Protein AF-A0A3D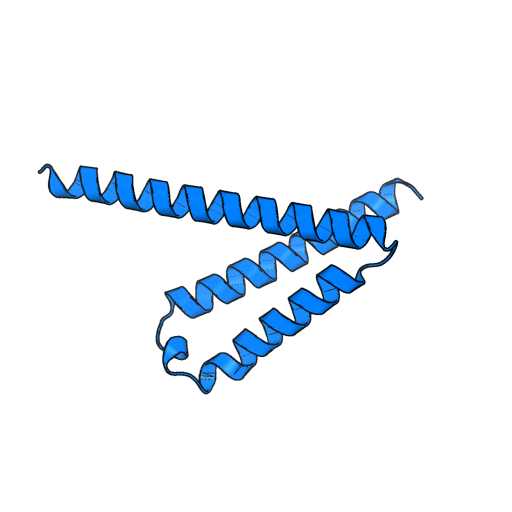9UEB5-F1 (afdb_monomer_lite)

Sequence (93 aa):
MTDTQEKLNTNQKILKAELISHILLQEIIILMDYMNGDNKASNLIIKKLEGMIEFLPESSAKHDPAVMKAYQDALDLVKLAQKQKNALRKSRE

Secondary structure (DSSP, 8-state):
--HHHHHHHHHHHHHHHHHHHHHHHHHHHHHHHHHTSSSHHHHHHHHHHHHHHHHGGGSGGGG-HHHHHHHHHHHHHHHHHHHHHHHHHHTT-

Structure (mmCIF, N/CA/C/O backbone):
data_AF-A0A3D9UEB5-F1
#
_entry.id   AF-A0A3D9UEB5-F1
#
loop_
_atom_site.group_PDB
_atom_site.id
_atom_site.type_symbol
_atom_site.label_atom_id
_atom_site.label_alt_id
_atom_site.label_comp_id
_atom_site.label_asym_id
_atom_site.label_entity_id
_atom_site.label_seq_id
_atom_site.pdbx_PDB_ins_code
_atom_site.Cartn_x
_atom_site.Cartn_y
_atom_site.Cartn_z
_atom_site.occupancy
_atom_site.B_iso_or_equiv
_atom_site.auth_seq_id
_atom_site.auth_comp_id
_atom_site.auth_asym_id
_atom_site.auth_atom_id
_atom_site.pdbx_PDB_model_num
ATOM 1 N N . MET A 1 1 ? -17.028 21.359 28.826 1.00 49.56 1 MET A N 1
ATOM 2 C CA . MET A 1 1 ? -16.678 21.699 27.424 1.00 49.56 1 MET A CA 1
ATOM 3 C C . MET A 1 1 ? -15.232 21.333 27.049 1.00 49.56 1 MET A C 1
ATOM 5 O O . MET A 1 1 ? -14.869 21.504 25.896 1.00 49.56 1 MET A O 1
ATOM 9 N N . THR A 1 2 ? -14.424 20.780 27.959 1.00 56.44 2 THR A N 1
ATOM 10 C CA . THR A 1 2 ? -13.007 20.415 27.746 1.00 56.44 2 THR A CA 1
ATOM 11 C C . THR A 1 2 ? -12.790 19.044 27.085 1.00 56.44 2 THR A C 1
ATOM 13 O O . THR A 1 2 ? -11.893 18.912 26.257 1.00 56.44 2 THR A O 1
ATOM 16 N N . ASP A 1 3 ? -13.659 18.058 27.343 1.00 57.72 3 ASP A N 1
ATOM 17 C CA . ASP A 1 3 ? -13.529 16.686 26.807 1.00 57.72 3 ASP A CA 1
ATOM 18 C C . ASP A 1 3 ? -13.514 16.596 25.273 1.00 57.72 3 ASP A C 1
ATOM 20 O O . ASP A 1 3 ? -12.874 15.721 24.685 1.00 57.72 3 ASP A O 1
ATOM 24 N N . THR A 1 4 ? -14.228 17.495 24.593 1.00 54.34 4 THR A N 1
ATOM 25 C CA . THR A 1 4 ? -14.349 17.466 23.131 1.00 54.34 4 THR A CA 1
ATOM 26 C C . THR A 1 4 ? -13.066 17.950 22.453 1.00 54.34 4 THR A C 1
ATOM 28 O O . THR A 1 4 ? -12.665 17.388 21.437 1.00 54.34 4 THR A O 1
ATOM 31 N N . GLN A 1 5 ? -12.385 18.949 23.028 1.00 54.25 5 GLN A N 1
ATOM 32 C CA . GLN A 1 5 ? -11.114 19.475 22.511 1.00 54.25 5 GLN A CA 1
ATOM 33 C C . GLN A 1 5 ? -9.957 18.487 22.708 1.00 54.25 5 GLN A C 1
ATOM 35 O O . GLN A 1 5 ? -9.115 18.334 21.822 1.00 54.25 5 GLN A O 1
ATOM 40 N N . GLU A 1 6 ? -9.936 17.777 23.835 1.00 62.19 6 GLU A N 1
ATOM 41 C CA . GLU A 1 6 ? -8.881 16.814 24.158 1.00 62.19 6 GLU A CA 1
ATOM 42 C C . GLU A 1 6 ? -8.985 15.524 23.316 1.00 62.19 6 GLU A C 1
ATOM 44 O O . GLU A 1 6 ?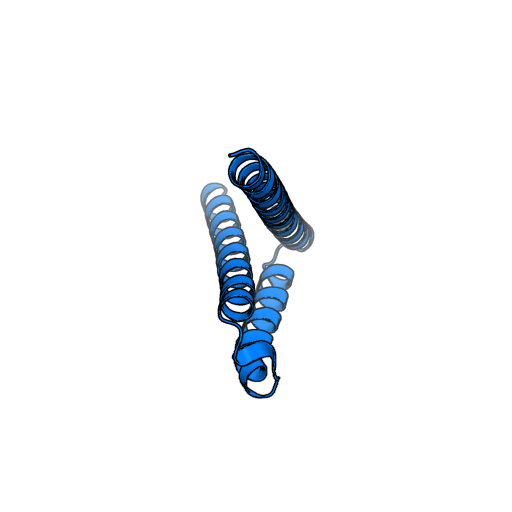 -7.980 15.013 22.808 1.00 62.19 6 GLU A O 1
ATOM 49 N N . LYS A 1 7 ? -10.214 15.056 23.043 1.00 58.53 7 LYS A N 1
ATOM 50 C CA . LYS A 1 7 ? -10.475 13.956 22.095 1.00 58.53 7 LYS A CA 1
ATOM 51 C C . LYS A 1 7 ? -10.129 14.320 20.649 1.00 58.53 7 LYS A C 1
ATOM 53 O O . LYS A 1 7 ? -9.536 13.504 19.946 1.00 58.53 7 LYS A O 1
ATOM 58 N N . LEU A 1 8 ? -10.441 15.543 20.207 1.00 59.41 8 LEU A N 1
ATOM 59 C CA . LEU A 1 8 ? -10.070 16.035 18.871 1.00 59.41 8 LEU A CA 1
ATOM 60 C C . LEU A 1 8 ? -8.546 16.046 18.670 1.00 59.41 8 LEU A C 1
ATOM 62 O O . LEU A 1 8 ? -8.066 15.597 17.632 1.00 59.41 8 LEU A O 1
ATOM 66 N N . ASN A 1 9 ? -7.786 16.474 19.682 1.00 76.31 9 ASN A N 1
ATOM 67 C CA . ASN A 1 9 ? -6.319 16.473 19.662 1.00 76.31 9 ASN A CA 1
ATOM 68 C C . ASN A 1 9 ? -5.745 15.045 19.575 1.00 76.31 9 ASN A C 1
ATOM 70 O O . ASN A 1 9 ? -4.834 14.776 18.791 1.00 76.31 9 ASN A O 1
ATOM 74 N N . THR A 1 10 ? -6.317 14.106 20.331 1.00 73.81 10 THR A N 1
ATOM 75 C CA . THR A 1 10 ? -5.910 12.692 20.304 1.00 73.81 10 THR A CA 1
ATOM 76 C C . THR A 1 10 ? -6.155 12.055 18.934 1.00 73.81 10 THR A C 1
ATOM 78 O O . THR A 1 10 ? -5.237 11.469 18.362 1.00 73.81 10 THR A O 1
ATOM 81 N N . ASN A 1 11 ? -7.339 12.246 18.349 1.00 71.44 11 ASN A N 1
ATOM 82 C CA . ASN A 1 11 ? -7.658 11.704 17.024 1.00 71.44 11 ASN A CA 1
ATOM 83 C C . ASN A 1 11 ? -6.785 12.313 15.914 1.00 71.44 11 ASN A C 1
ATOM 85 O O . ASN A 1 11 ? -6.370 11.608 14.999 1.00 71.44 11 ASN A O 1
ATOM 89 N N . GLN A 1 12 ? -6.444 13.602 16.005 1.00 63.84 12 GLN A N 1
ATOM 90 C CA . GLN A 1 12 ? -5.517 14.250 15.069 1.00 63.84 12 GLN A CA 1
ATOM 91 C C . GLN A 1 12 ? -4.094 13.687 15.163 1.00 63.84 12 GLN A C 1
ATOM 93 O O . GLN A 1 12 ? -3.424 13.534 14.142 1.00 63.84 12 GLN A O 1
ATOM 98 N N . LYS A 1 13 ? -3.621 13.360 16.372 1.00 70.38 13 LYS A N 1
ATOM 99 C CA . LYS A 1 13 ? -2.318 12.709 16.574 1.00 70.38 13 LYS A CA 1
ATOM 100 C C . LYS A 1 13 ? -2.293 11.295 16.000 1.00 70.38 13 LYS A C 1
ATOM 102 O O . LYS A 1 13 ? -1.310 10.947 15.354 1.00 70.38 13 LYS A O 1
ATOM 107 N N . ILE A 1 14 ? -3.366 10.527 16.196 1.00 73.25 14 ILE A N 1
ATOM 108 C CA . ILE A 1 14 ? -3.525 9.184 15.617 1.00 73.25 14 ILE A CA 1
ATOM 109 C C . ILE A 1 14 ? -3.499 9.272 14.090 1.00 73.25 14 ILE A C 1
ATOM 111 O O . ILE A 1 14 ? -2.641 8.656 13.467 1.00 73.25 14 ILE A O 1
ATOM 115 N N . LEU A 1 15 ? -4.327 10.140 13.501 1.00 65.12 15 LEU A N 1
ATOM 116 C CA . LEU A 1 15 ? -4.361 10.352 12.052 1.00 65.12 15 LEU A CA 1
ATOM 117 C C . LEU A 1 15 ? -2.992 10.773 11.496 1.00 65.12 15 LEU A C 1
ATOM 119 O O . LEU A 1 15 ? -2.560 10.295 10.450 1.00 65.12 15 LEU A O 1
ATOM 123 N N . LYS A 1 16 ? -2.276 11.662 12.196 1.00 68.50 16 LYS A N 1
ATOM 124 C CA . LYS A 1 16 ? -0.924 12.073 11.798 1.00 68.50 16 LYS A CA 1
ATOM 125 C C . LYS A 1 16 ? 0.060 10.901 11.836 1.00 68.50 16 LYS A C 1
ATOM 127 O O . LYS A 1 16 ? 0.879 10.785 10.929 1.00 68.50 16 LYS A O 1
ATOM 132 N N . ALA A 1 17 ? 0.001 10.060 12.866 1.00 70.69 17 ALA A N 1
ATOM 133 C CA . ALA A 1 17 ? 0.855 8.882 12.972 1.00 70.69 17 ALA A CA 1
ATOM 134 C C . ALA A 1 17 ? 0.557 7.876 11.851 1.00 70.69 17 ALA A C 1
ATOM 136 O O . ALA A 1 17 ? 1.486 7.429 11.185 1.00 70.69 17 ALA A O 1
ATOM 137 N N . GLU A 1 18 ? -0.722 7.611 11.577 1.00 72.50 18 GLU A N 1
ATOM 138 C CA . GLU A 1 18 ? -1.161 6.755 10.470 1.00 72.50 18 GLU A CA 1
ATOM 139 C C . GLU A 1 18 ? -0.644 7.273 9.123 1.00 72.50 18 GLU A C 1
ATOM 141 O O . GLU A 1 18 ? -0.040 6.520 8.362 1.00 72.50 18 GLU A O 1
ATOM 146 N N . LEU A 1 19 ? -0.789 8.574 8.847 1.00 68.56 19 LEU A N 1
ATOM 147 C CA . LEU A 1 19 ? -0.277 9.198 7.621 1.00 68.56 19 LEU A CA 1
ATOM 148 C C . LEU A 1 19 ? 1.249 9.078 7.484 1.00 68.56 19 LEU A C 1
ATOM 150 O O . LEU A 1 19 ? 1.745 8.815 6.390 1.00 68.56 19 LEU A O 1
ATOM 154 N N . ILE A 1 20 ? 2.000 9.245 8.575 1.00 73.94 20 ILE A N 1
ATOM 155 C CA . ILE A 1 20 ? 3.462 9.087 8.561 1.00 73.94 20 ILE A CA 1
ATOM 156 C C . ILE A 1 20 ? 3.843 7.632 8.270 1.00 73.94 20 ILE A C 1
ATOM 158 O O . ILE A 1 20 ? 4.686 7.384 7.409 1.00 73.94 20 ILE A O 1
ATOM 162 N N . SER A 1 21 ? 3.216 6.670 8.950 1.00 77.31 21 SER A N 1
ATOM 163 C CA . SER A 1 21 ? 3.463 5.242 8.724 1.00 77.31 21 SER A CA 1
ATOM 164 C C . SER A 1 21 ? 3.175 4.836 7.278 1.00 77.31 21 SER A C 1
ATOM 166 O O . SER A 1 21 ? 3.948 4.090 6.679 1.00 77.31 21 SER A O 1
ATOM 168 N N . HIS A 1 22 ? 2.109 5.382 6.699 1.00 74.62 22 HIS A N 1
ATOM 169 C CA . HIS A 1 22 ? 1.736 5.200 5.303 1.00 74.62 22 HIS A CA 1
ATOM 170 C C . HIS A 1 22 ? 2.799 5.727 4.325 1.00 74.62 22 HIS A C 1
ATOM 172 O O . HIS A 1 22 ? 3.225 4.991 3.435 1.00 74.62 22 HIS A O 1
ATOM 178 N N . ILE A 1 23 ? 3.294 6.954 4.517 1.00 76.00 23 ILE A N 1
ATOM 179 C CA . ILE A 1 23 ? 4.358 7.531 3.675 1.00 76.00 23 ILE A CA 1
ATOM 180 C C . ILE A 1 23 ? 5.644 6.695 3.763 1.00 76.00 23 ILE A C 1
ATOM 182 O O . ILE A 1 23 ? 6.225 6.345 2.735 1.00 76.00 23 ILE A O 1
ATOM 186 N N . LEU A 1 24 ? 6.061 6.317 4.975 1.00 79.31 24 LEU A N 1
ATOM 187 C CA . LEU A 1 24 ? 7.272 5.517 5.183 1.00 79.31 24 LEU A CA 1
ATOM 188 C C . LEU A 1 24 ? 7.179 4.145 4.509 1.00 79.31 24 LEU A C 1
ATOM 190 O O . LEU A 1 24 ? 8.138 3.698 3.879 1.00 79.31 24 LEU A O 1
ATOM 194 N N . LEU A 1 25 ? 6.023 3.481 4.601 1.00 82.00 25 LEU A N 1
ATOM 195 C CA . LEU A 1 25 ? 5.803 2.197 3.938 1.00 82.00 25 LEU A CA 1
ATOM 196 C C . LEU A 1 25 ? 5.948 2.324 2.415 1.00 82.00 25 LEU A C 1
ATOM 198 O O . LEU A 1 25 ? 6.594 1.486 1.786 1.00 82.00 25 LEU A O 1
ATOM 202 N N . GLN A 1 26 ? 5.399 3.390 1.828 1.00 81.19 26 GLN A N 1
ATOM 203 C CA . GLN A 1 26 ? 5.555 3.688 0.405 1.00 81.19 26 GLN A CA 1
ATOM 204 C C . GLN A 1 26 ? 7.027 3.886 0.016 1.00 81.19 26 GLN A C 1
ATOM 206 O O . GLN A 1 26 ? 7.475 3.296 -0.969 1.00 81.19 26 GLN A O 1
ATOM 211 N N . GLU A 1 27 ? 7.789 4.670 0.779 1.00 82.19 27 GLU A N 1
ATOM 212 C CA . GLU A 1 27 ? 9.209 4.914 0.497 1.00 82.19 27 GLU A CA 1
ATOM 213 C C . GLU A 1 27 ? 10.045 3.632 0.576 1.00 82.19 27 GLU A C 1
ATOM 215 O O . GLU A 1 27 ? 10.860 3.372 -0.311 1.00 82.19 27 GLU A O 1
ATOM 220 N N . ILE A 1 28 ? 9.798 2.787 1.582 1.00 86.12 28 ILE A N 1
ATOM 221 C CA . ILE A 1 28 ? 10.488 1.500 1.748 1.00 86.12 28 ILE A CA 1
ATOM 222 C C . ILE A 1 28 ? 10.225 0.584 0.549 1.00 86.12 28 ILE A C 1
ATOM 224 O O . ILE A 1 28 ? 11.161 -0.003 0.006 1.00 86.12 28 ILE A O 1
ATOM 228 N N . ILE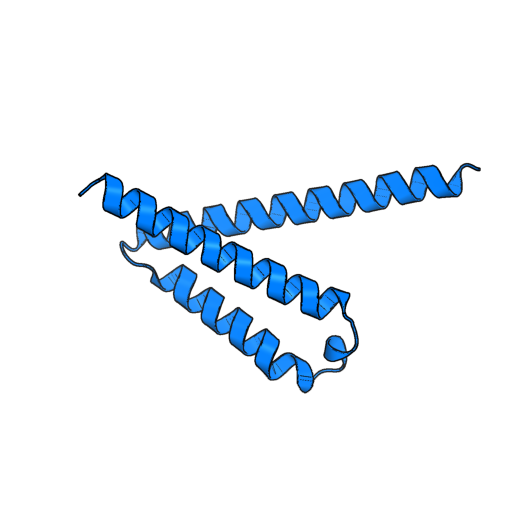 A 1 29 ? 8.971 0.475 0.104 1.00 84.81 29 ILE A N 1
ATOM 229 C CA . ILE A 1 29 ? 8.609 -0.382 -1.033 1.00 84.81 29 ILE A CA 1
ATOM 230 C C . ILE A 1 29 ? 9.266 0.121 -2.318 1.00 84.81 29 ILE A C 1
ATOM 232 O O . ILE A 1 29 ? 9.826 -0.679 -3.068 1.00 84.81 29 ILE A O 1
ATOM 236 N N . ILE A 1 30 ? 9.255 1.438 -2.549 1.00 82.88 30 ILE A N 1
ATOM 237 C CA . ILE A 1 30 ? 9.923 2.054 -3.702 1.00 82.88 30 ILE A CA 1
ATOM 238 C C . ILE A 1 30 ? 11.430 1.778 -3.663 1.00 82.88 30 ILE A C 1
ATOM 240 O O . ILE A 1 30 ? 11.995 1.392 -4.686 1.00 82.88 30 ILE A O 1
ATOM 244 N N . LEU A 1 31 ? 12.078 1.933 -2.504 1.00 84.88 31 LEU A N 1
ATOM 245 C CA . LEU A 1 31 ? 13.504 1.646 -2.324 1.00 84.88 31 LEU A CA 1
ATOM 246 C C . LEU A 1 31 ? 13.825 0.175 -2.603 1.00 84.88 31 LEU A C 1
ATOM 248 O O . LEU A 1 31 ? 14.749 -0.115 -3.360 1.00 84.88 31 LEU A O 1
ATOM 252 N N . MET A 1 32 ? 13.039 -0.752 -2.055 1.00 86.31 32 MET A N 1
ATOM 253 C CA . MET A 1 32 ? 13.213 -2.189 -2.284 1.00 86.31 32 MET A CA 1
ATOM 254 C C . MET A 1 32 ? 13.083 -2.556 -3.764 1.00 86.31 32 MET A C 1
ATOM 256 O O . MET A 1 32 ? 13.892 -3.312 -4.300 1.00 86.31 32 MET A O 1
ATOM 260 N N . ASP A 1 33 ? 12.077 -2.010 -4.436 1.00 87.00 33 ASP A N 1
ATOM 261 C CA . ASP A 1 33 ? 11.853 -2.216 -5.862 1.00 87.00 33 ASP A CA 1
ATOM 262 C C . ASP A 1 33 ? 12.929 -1.528 -6.729 1.00 87.00 33 ASP A C 1
ATOM 264 O O . ASP A 1 33 ? 13.224 -1.978 -7.838 1.00 87.00 33 ASP A O 1
ATOM 268 N N . TYR A 1 34 ? 13.528 -0.431 -6.257 1.00 83.62 34 TYR A N 1
ATOM 269 C CA . TYR A 1 34 ? 14.655 0.223 -6.924 1.00 83.62 34 TYR A CA 1
ATOM 270 C C . TYR A 1 34 ? 15.925 -0.627 -6.825 1.00 83.62 34 TYR A C 1
ATOM 272 O O . TYR A 1 34 ? 16.564 -0.895 -7.839 1.00 83.62 34 TYR A O 1
ATOM 280 N N . MET A 1 35 ? 16.251 -1.106 -5.621 1.00 82.69 35 MET A N 1
ATOM 281 C CA . MET A 1 35 ? 17.422 -1.951 -5.365 1.00 82.69 35 MET A CA 1
ATOM 282 C C . MET A 1 35 ? 17.376 -3.272 -6.141 1.00 82.69 35 MET A C 1
ATOM 284 O O . MET A 1 35 ? 18.416 -3.758 -6.575 1.00 82.69 35 MET A O 1
ATOM 288 N N . ASN A 1 36 ? 16.183 -3.841 -6.339 1.00 84.31 36 ASN A N 1
ATOM 289 C CA . ASN A 1 36 ? 16.006 -5.100 -7.067 1.00 84.31 36 ASN A CA 1
ATOM 290 C C . ASN A 1 36 ? 15.847 -4.931 -8.588 1.00 84.31 36 ASN A C 1
ATOM 292 O O . ASN A 1 36 ? 15.836 -5.926 -9.310 1.00 84.31 36 ASN A O 1
ATOM 296 N N . GLY A 1 37 ? 15.689 -3.703 -9.094 1.00 81.88 37 GLY A N 1
ATOM 297 C CA . GLY A 1 37 ? 15.482 -3.436 -10.524 1.00 81.88 37 GLY A CA 1
ATOM 298 C C . GLY A 1 37 ? 14.124 -3.895 -11.086 1.00 81.88 37 GLY A C 1
ATOM 299 O O . GLY A 1 37 ? 13.861 -3.724 -12.276 1.00 81.88 37 GLY A O 1
ATOM 300 N N . ASP A 1 38 ? 13.229 -4.431 -10.254 1.00 85.25 38 ASP A N 1
ATOM 301 C CA . ASP A 1 38 ? 11.905 -4.930 -10.634 1.00 85.25 38 ASP A CA 1
ATOM 302 C C . ASP A 1 38 ? 10.831 -4.559 -9.591 1.00 85.25 38 ASP A C 1
ATOM 304 O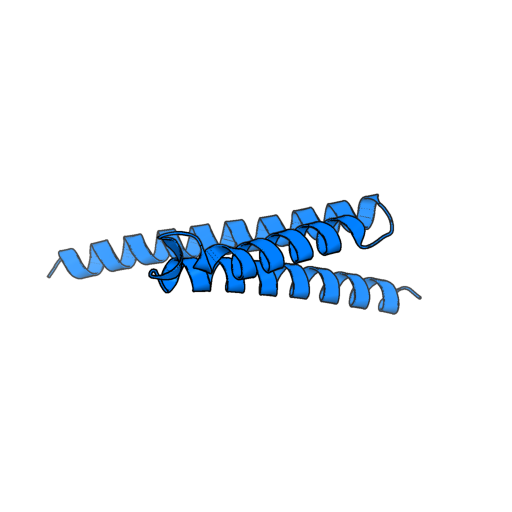 O . ASP A 1 38 ? 11.094 -3.817 -8.650 1.00 85.25 38 ASP A O 1
ATOM 308 N N . ASN A 1 39 ? 9.584 -4.980 -9.812 1.00 87.44 39 ASN A N 1
ATOM 309 C CA . ASN A 1 39 ? 8.444 -4.658 -8.941 1.00 87.44 39 ASN A CA 1
ATOM 310 C C . ASN A 1 39 ? 8.099 -5.808 -7.971 1.00 87.44 39 ASN A C 1
ATOM 312 O O . ASN A 1 39 ? 6.931 -5.998 -7.625 1.00 87.44 39 ASN A O 1
ATOM 316 N N . LYS A 1 40 ? 9.060 -6.668 -7.600 1.00 87.81 40 LYS A N 1
ATOM 317 C CA . LYS A 1 40 ? 8.762 -7.855 -6.779 1.00 87.81 40 LYS A CA 1
ATOM 318 C C . LYS A 1 40 ? 8.248 -7.509 -5.385 1.00 87.81 40 LYS A C 1
ATOM 320 O O . LYS A 1 40 ? 7.335 -8.191 -4.920 1.00 87.81 40 LYS A O 1
ATOM 325 N N . ALA A 1 41 ? 8.798 -6.491 -4.723 1.00 86.75 41 ALA A N 1
ATOM 326 C CA . ALA A 1 41 ? 8.391 -6.138 -3.366 1.00 86.75 41 ALA A CA 1
ATOM 327 C C . ALA A 1 41 ? 6.960 -5.598 -3.347 1.00 86.75 41 ALA A C 1
ATOM 329 O O . ALA A 1 41 ? 6.128 -6.084 -2.576 1.00 86.75 41 ALA A O 1
ATOM 330 N N . SER A 1 42 ? 6.656 -4.659 -4.247 1.00 87.12 42 SER A N 1
ATOM 331 C CA . SER A 1 42 ? 5.295 -4.139 -4.401 1.00 87.12 42 SER A CA 1
ATOM 332 C C . SER A 1 42 ? 4.302 -5.244 -4.766 1.00 87.12 42 SER A C 1
ATOM 334 O O . SER A 1 42 ? 3.274 -5.369 -4.106 1.00 87.12 42 SER A O 1
ATOM 336 N N . ASN A 1 43 ? 4.621 -6.110 -5.734 1.00 89.56 43 ASN A N 1
ATOM 337 C CA . ASN A 1 43 ? 3.750 -7.228 -6.119 1.00 89.56 43 ASN A CA 1
ATOM 338 C C . ASN A 1 43 ? 3.484 -8.205 -4.963 1.00 89.56 43 ASN A C 1
ATOM 340 O O . ASN A 1 43 ? 2.363 -8.692 -4.816 1.00 89.56 43 ASN A O 1
ATOM 344 N N . LEU A 1 44 ? 4.499 -8.509 -4.148 1.00 88.06 44 LEU A N 1
ATOM 345 C CA . LEU A 1 44 ? 4.358 -9.403 -2.998 1.00 88.06 44 LEU A CA 1
ATOM 346 C C . LEU A 1 44 ? 3.418 -8.815 -1.941 1.00 88.06 44 LEU A C 1
ATOM 348 O O . LEU A 1 44 ? 2.543 -9.518 -1.434 1.00 88.06 44 LEU A O 1
ATOM 352 N N . ILE A 1 45 ? 3.598 -7.536 -1.607 1.00 86.00 45 ILE A N 1
ATOM 353 C CA . ILE A 1 45 ? 2.784 -6.858 -0.594 1.00 86.00 45 ILE A CA 1
ATOM 354 C C . ILE A 1 45 ? 1.347 -6.676 -1.083 1.00 86.00 45 ILE A C 1
ATOM 356 O O . ILE A 1 45 ? 0.427 -6.944 -0.315 1.00 86.00 45 ILE A O 1
ATOM 360 N N . ILE A 1 46 ? 1.144 -6.321 -2.357 1.00 88.56 46 ILE A N 1
ATOM 361 C CA . ILE A 1 46 ? -0.189 -6.251 -2.975 1.00 88.56 46 ILE A CA 1
ATOM 362 C C . ILE A 1 46 ? -0.910 -7.592 -2.822 1.00 88.56 46 ILE A C 1
ATOM 364 O O . ILE A 1 46 ? -1.994 -7.624 -2.251 1.00 88.56 46 ILE A O 1
ATOM 368 N N . LYS A 1 47 ? -0.278 -8.705 -3.220 1.00 88.94 47 LYS A N 1
ATOM 369 C CA . LYS A 1 47 ? -0.877 -10.044 -3.081 1.00 88.94 47 LYS A CA 1
ATOM 370 C C . LYS A 1 47 ? -1.199 -10.405 -1.633 1.00 88.94 47 LYS A C 1
ATOM 372 O O . LYS A 1 47 ? -2.224 -11.026 -1.374 1.00 88.94 47 LYS A O 1
ATOM 377 N N . LYS A 1 48 ? -0.334 -10.036 -0.682 1.00 84.69 48 LYS A N 1
ATOM 378 C CA . LYS A 1 48 ? -0.596 -10.261 0.747 1.00 84.69 48 LYS A CA 1
ATOM 379 C C . LYS A 1 48 ? -1.808 -9.475 1.236 1.00 84.69 48 LYS A C 1
ATOM 381 O O . LYS A 1 48 ? -2.623 -10.045 1.949 1.00 84.69 48 LYS A O 1
ATOM 386 N N . LEU A 1 49 ? -1.913 -8.198 0.877 1.00 84.38 49 LEU A N 1
ATOM 387 C CA . LEU A 1 49 ? -3.020 -7.335 1.291 1.00 84.38 49 LEU A CA 1
ATOM 388 C C . LEU A 1 49 ? -4.337 -7.763 0.636 1.00 84.38 49 LEU A C 1
ATOM 390 O O . LEU A 1 49 ? -5.346 -7.850 1.325 1.00 84.38 49 LEU A O 1
ATOM 394 N N . GLU A 1 50 ? -4.313 -8.109 -0.653 1.00 87.19 50 GLU A N 1
ATOM 395 C CA . GLU A 1 50 ? -5.467 -8.677 -1.363 1.00 87.19 50 GLU A CA 1
ATOM 396 C C . GLU A 1 50 ? -5.923 -9.987 -0.714 1.00 87.19 50 GLU A C 1
ATOM 398 O O . GLU A 1 50 ? -7.101 -10.124 -0.404 1.00 87.19 50 GLU A O 1
ATOM 403 N N . GLY A 1 51 ? -4.991 -10.892 -0.395 1.00 84.69 51 GLY A N 1
ATOM 404 C CA . GLY A 1 51 ? -5.304 -12.114 0.343 1.00 84.69 51 GLY A CA 1
ATOM 405 C C . GLY A 1 51 ? -5.867 -11.827 1.736 1.00 84.69 51 GLY A C 1
ATOM 406 O O . GLY A 1 51 ? -6.865 -12.412 2.126 1.00 84.69 51 GLY A O 1
ATOM 407 N N . MET A 1 52 ? -5.288 -10.894 2.497 1.00 80.06 52 MET A N 1
ATOM 408 C CA . MET A 1 52 ? -5.826 -10.521 3.812 1.00 80.06 52 MET A CA 1
ATOM 409 C C . MET A 1 52 ? -7.259 -9.999 3.710 1.00 80.06 52 MET A C 1
ATOM 411 O O . MET A 1 52 ? -8.083 -10.408 4.515 1.00 80.06 52 MET A O 1
ATOM 415 N N . ILE A 1 53 ? -7.569 -9.164 2.715 1.00 81.38 53 ILE A N 1
ATOM 416 C CA . ILE A 1 53 ? -8.926 -8.666 2.428 1.00 81.38 53 ILE A CA 1
ATOM 417 C C . ILE A 1 53 ? -9.867 -9.812 2.030 1.00 81.38 53 ILE A C 1
ATOM 419 O O . ILE A 1 53 ? -11.018 -9.834 2.460 1.00 81.38 53 ILE A O 1
ATOM 423 N N . GLU A 1 54 ? -9.380 -10.771 1.242 1.00 82.06 54 GLU A N 1
ATOM 424 C CA . GLU A 1 54 ? -10.139 -11.940 0.785 1.00 82.06 54 GLU A CA 1
ATOM 425 C C . GLU A 1 54 ? -10.419 -12.954 1.909 1.00 82.06 54 GLU A C 1
ATOM 427 O O . GLU A 1 54 ? -11.512 -13.512 1.951 1.00 82.06 54 GLU A O 1
ATOM 432 N N . PHE A 1 55 ? -9.475 -13.153 2.842 1.00 73.75 55 PHE A N 1
ATOM 433 C CA . PHE A 1 55 ? -9.575 -14.080 3.985 1.00 73.75 55 PHE A CA 1
ATOM 434 C C . PHE A 1 55 ? -10.112 -13.431 5.270 1.00 73.75 55 PHE A C 1
ATOM 436 O O . PHE A 1 55 ? -10.567 -14.126 6.179 1.00 73.75 55 PHE A O 1
ATOM 443 N N . LEU A 1 56 ? -10.133 -12.098 5.350 1.00 67.25 56 LEU A N 1
ATOM 444 C CA . LEU A 1 56 ? -10.780 -11.330 6.420 1.00 67.25 56 LEU A CA 1
ATOM 445 C C . LEU A 1 56 ? -12.203 -11.803 6.765 1.00 67.25 56 LEU A C 1
ATOM 447 O O . LEU A 1 56 ? -12.522 -11.819 7.959 1.00 67.25 56 LEU A O 1
ATOM 451 N N . PRO A 1 57 ? -13.043 -12.244 5.802 1.00 58.75 57 PRO A N 1
ATOM 452 C CA . PRO A 1 57 ? -14.371 -12.781 6.054 1.00 58.75 57 PRO A CA 1
ATOM 453 C C . PRO A 1 57 ? -14.437 -14.022 6.952 1.00 58.75 57 PRO A C 1
ATOM 455 O O . PRO A 1 57 ? -15.515 -14.299 7.486 1.00 58.75 57 PRO A O 1
ATOM 458 N N . GLU A 1 58 ? -13.326 -14.742 7.122 1.00 63.66 58 GLU A N 1
ATOM 459 C CA . GLU A 1 58 ? -13.204 -15.904 8.014 1.00 63.66 58 GLU A CA 1
ATOM 460 C C . GLU A 1 58 ? -12.820 -15.509 9.453 1.00 63.66 58 GLU A C 1
ATOM 462 O O . GLU A 1 58 ? -12.783 -16.350 10.349 1.00 63.66 58 GLU A O 1
ATOM 467 N N . SER A 1 59 ? -12.574 -14.217 9.702 1.00 65.25 59 SER A N 1
ATOM 468 C CA . SER A 1 59 ? -12.205 -13.673 11.011 1.00 65.25 59 SER A CA 1
ATOM 469 C C . SER A 1 59 ? -13.308 -12.793 11.611 1.00 65.25 59 SER A C 1
ATOM 471 O O . SER A 1 59 ? -14.102 -12.170 10.902 1.00 65.25 59 SER A O 1
ATOM 473 N N . SER A 1 60 ? -13.322 -12.659 12.942 1.00 59.81 60 SER A N 1
ATOM 474 C CA . SER A 1 60 ? -14.197 -11.710 13.651 1.00 59.81 60 SER A CA 1
ATOM 475 C C . SER A 1 60 ? -13.941 -10.247 13.260 1.00 59.81 60 SER A C 1
ATOM 477 O O . SER A 1 60 ? -14.823 -9.405 13.427 1.00 59.81 60 SER A O 1
ATOM 479 N N . ALA A 1 61 ? -12.771 -9.950 12.686 1.00 62.78 61 ALA A N 1
ATOM 480 C CA . ALA A 1 61 ? -12.368 -8.616 12.261 1.00 62.78 61 ALA A CA 1
ATOM 481 C C . ALA A 1 61 ? -13.122 -8.106 11.016 1.00 62.78 61 ALA A C 1
ATOM 483 O O . ALA A 1 61 ? -13.135 -6.902 10.775 1.00 62.78 61 ALA A O 1
ATOM 484 N N . LYS A 1 62 ? -13.821 -8.972 10.262 1.00 64.38 62 LYS A N 1
ATOM 485 C CA . LYS A 1 62 ? -14.632 -8.548 9.098 1.00 64.38 62 LYS A CA 1
ATOM 486 C C . LYS A 1 62 ? -15.772 -7.601 9.469 1.00 64.38 62 LYS A C 1
ATOM 488 O O . LYS A 1 62 ? -16.259 -6.852 8.627 1.00 64.38 62 LYS A O 1
ATOM 493 N N . HIS A 1 63 ? -16.261 -7.706 10.702 1.00 65.88 63 HIS A N 1
ATOM 494 C CA . HIS A 1 63 ? -17.405 -6.932 11.168 1.00 65.88 63 HIS A CA 1
ATOM 495 C C . HIS A 1 63 ? -17.021 -5.522 11.610 1.00 65.88 63 HIS A C 1
ATOM 497 O O . HIS A 1 63 ? -17.916 -4.741 11.918 1.00 65.88 63 HIS A O 1
ATOM 503 N N . ASP A 1 64 ? -15.725 -5.199 11.620 1.00 77.31 64 ASP A N 1
ATOM 504 C CA . ASP A 1 64 ? -15.223 -3.868 11.917 1.00 77.31 64 ASP A CA 1
ATOM 505 C C . ASP A 1 64 ? -14.930 -3.108 10.604 1.00 77.31 64 ASP A C 1
ATOM 507 O O . ASP A 1 64 ? -13.946 -3.400 9.910 1.00 77.31 64 ASP A O 1
ATOM 511 N N . PRO A 1 65 ? -15.762 -2.112 10.236 1.00 77.94 65 PRO A N 1
ATOM 512 C CA . PRO A 1 65 ? -15.543 -1.305 9.041 1.00 77.94 65 PRO A CA 1
ATOM 513 C C . PRO A 1 65 ? -14.215 -0.542 9.067 1.00 77.94 65 PRO A C 1
ATOM 515 O O . PRO A 1 65 ? -13.661 -0.263 8.005 1.00 77.94 65 PRO A O 1
ATOM 518 N N . ALA A 1 66 ? -13.694 -0.202 10.252 1.00 75.31 66 ALA A N 1
ATOM 519 C CA . ALA A 1 66 ? -12.416 0.486 10.382 1.00 75.31 66 ALA A CA 1
ATOM 520 C C . ALA A 1 66 ? -11.254 -0.439 10.005 1.00 75.31 66 ALA A C 1
ATOM 522 O O . ALA A 1 66 ? -10.327 -0.001 9.326 1.00 75.31 66 ALA A O 1
ATOM 523 N N . VAL A 1 67 ? -11.338 -1.727 10.359 1.00 72.56 67 VAL A N 1
ATOM 524 C CA . VAL A 1 67 ? -10.329 -2.725 9.978 1.00 72.56 67 VAL A CA 1
ATOM 525 C C . VAL A 1 67 ? -10.329 -2.940 8.467 1.00 72.56 67 VAL A C 1
ATOM 527 O O . VAL A 1 67 ? -9.278 -2.820 7.838 1.00 72.56 67 VAL A O 1
ATOM 530 N N . MET A 1 68 ? -11.494 -3.181 7.856 1.00 78.81 68 MET A N 1
ATOM 531 C CA . MET A 1 68 ? -11.581 -3.336 6.395 1.00 78.81 68 MET A CA 1
ATOM 532 C C . MET A 1 68 ? -11.069 -2.099 5.654 1.00 78.81 68 MET A C 1
ATOM 534 O O . MET A 1 68 ? -10.326 -2.225 4.679 1.00 78.81 68 MET A O 1
ATOM 538 N N . LYS A 1 69 ? -11.421 -0.903 6.139 1.00 81.56 69 LYS A N 1
ATOM 539 C CA . LYS A 1 69 ? -10.941 0.354 5.568 1.00 81.56 69 LYS A CA 1
ATOM 540 C C . LYS A 1 69 ? -9.421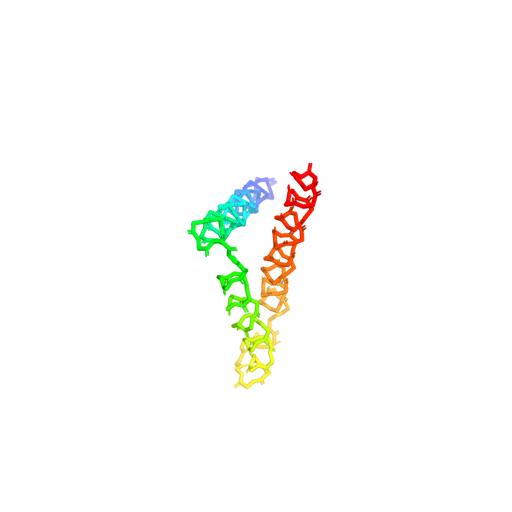 0.484 5.681 1.00 81.56 69 LYS A C 1
ATOM 542 O O . LYS A 1 69 ? -8.792 0.856 4.701 1.00 81.56 69 LYS A O 1
ATOM 547 N N . ALA A 1 70 ? -8.821 0.125 6.816 1.00 79.31 70 ALA A N 1
ATOM 548 C CA . ALA A 1 70 ? -7.370 0.181 6.993 1.00 79.31 70 ALA A CA 1
ATOM 549 C C . ALA A 1 70 ? -6.618 -0.741 6.016 1.00 79.31 70 ALA A C 1
ATOM 551 O O . ALA A 1 70 ? -5.621 -0.329 5.423 1.00 79.31 70 ALA A O 1
ATOM 552 N N . TYR A 1 71 ? -7.107 -1.967 5.795 1.00 80.31 71 TYR A N 1
ATOM 553 C CA . TYR A 1 71 ? -6.509 -2.873 4.808 1.00 80.31 71 TYR A CA 1
ATOM 554 C C . TYR A 1 71 ? -6.648 -2.356 3.373 1.00 80.31 71 TYR A C 1
ATOM 556 O O . TYR A 1 71 ? -5.697 -2.460 2.594 1.00 80.31 71 TYR A O 1
ATOM 564 N N . GLN A 1 72 ? -7.799 -1.775 3.029 1.00 83.81 72 GLN A N 1
ATOM 565 C CA . GLN A 1 72 ? -8.018 -1.184 1.710 1.00 83.81 72 GLN A CA 1
ATOM 566 C C . GLN A 1 72 ? -7.136 0.053 1.485 1.00 83.81 72 GLN A C 1
ATOM 568 O O . GLN A 1 72 ? -6.471 0.145 0.455 1.00 83.81 72 GLN A O 1
ATOM 573 N N . ASP A 1 73 ? -7.059 0.951 2.471 1.00 84.56 73 ASP A N 1
ATOM 574 C CA . ASP A 1 73 ? -6.215 2.149 2.429 1.00 84.56 73 ASP A CA 1
ATOM 575 C C . ASP A 1 73 ? -4.733 1.759 2.244 1.00 84.56 73 ASP A C 1
ATOM 577 O O . ASP A 1 73 ? -4.023 2.340 1.417 1.00 84.56 73 ASP A O 1
ATOM 581 N N . ALA A 1 74 ? -4.269 0.716 2.945 1.00 81.88 74 ALA A N 1
ATOM 582 C CA . ALA A 1 74 ? -2.921 0.178 2.775 1.00 81.88 74 ALA A CA 1
ATOM 583 C C . ALA A 1 74 ? -2.691 -0.401 1.366 1.00 81.88 74 ALA A C 1
ATOM 585 O O . ALA A 1 74 ? -1.646 -0.152 0.760 1.00 81.88 74 ALA A O 1
ATOM 586 N N . LEU A 1 75 ? -3.652 -1.154 0.818 1.00 86.81 75 LEU A N 1
ATOM 587 C CA . LEU A 1 75 ? -3.559 -1.722 -0.532 1.00 86.81 75 LEU A CA 1
ATOM 588 C C . LEU A 1 75 ? -3.459 -0.628 -1.602 1.00 86.81 75 LEU A C 1
ATOM 590 O O . LEU A 1 75 ? -2.601 -0.698 -2.490 1.00 86.81 75 LEU A O 1
ATOM 594 N N . ASP A 1 76 ? -4.313 0.386 -1.506 1.00 88.12 76 ASP A N 1
ATOM 595 C CA . ASP A 1 76 ? -4.367 1.493 -2.458 1.00 88.12 76 ASP A CA 1
ATOM 596 C C . ASP A 1 76 ? -3.068 2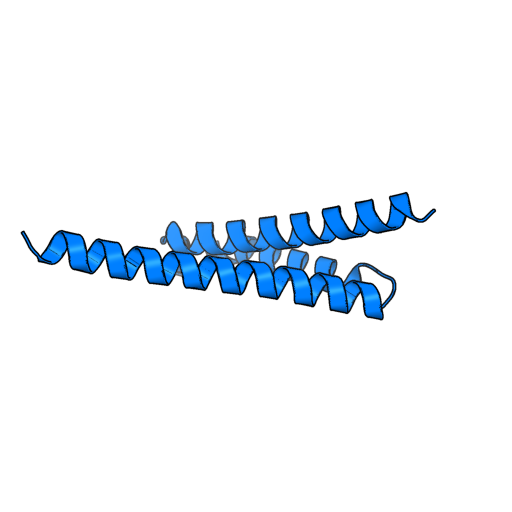.299 -2.447 1.00 88.12 76 ASP A C 1
ATOM 598 O O . ASP A 1 76 ? -2.543 2.673 -3.502 1.00 88.12 76 ASP A O 1
ATOM 602 N N . LEU A 1 77 ? -2.489 2.492 -1.263 1.00 85.94 77 LEU A N 1
ATOM 603 C CA . LEU A 1 77 ? -1.217 3.178 -1.101 1.00 85.94 77 LEU A CA 1
ATOM 604 C C . LEU A 1 77 ? -0.058 2.434 -1.773 1.00 85.94 77 LEU A C 1
ATOM 606 O O . LEU A 1 77 ? 0.732 3.038 -2.503 1.00 85.94 77 LEU A O 1
ATOM 610 N N . VAL A 1 78 ? 0.033 1.115 -1.593 1.00 84.31 78 VAL A N 1
ATOM 611 C CA . VAL A 1 78 ? 1.093 0.316 -2.229 1.00 84.31 78 VAL A CA 1
ATOM 612 C C . VAL A 1 78 ? 0.934 0.310 -3.754 1.00 84.31 78 VAL A C 1
ATOM 614 O O . VAL A 1 78 ? 1.922 0.445 -4.484 1.00 84.31 78 VAL A O 1
ATOM 617 N N . LYS A 1 79 ? -0.304 0.230 -4.257 1.00 87.94 79 LYS A N 1
ATOM 618 C CA . LYS A 1 79 ? -0.604 0.347 -5.695 1.00 87.94 79 LYS A CA 1
ATOM 619 C C . LYS A 1 79 ? -0.209 1.717 -6.251 1.00 87.94 79 LYS A C 1
ATOM 621 O O . LYS A 1 79 ? 0.372 1.799 -7.337 1.00 87.94 79 LYS A O 1
ATOM 626 N N . LEU A 1 80 ? -0.471 2.793 -5.507 1.00 86.44 80 LEU A N 1
ATOM 627 C CA . LEU A 1 80 ? -0.062 4.145 -5.883 1.00 86.44 80 LEU A CA 1
ATOM 628 C C . LEU A 1 80 ? 1.465 4.271 -5.961 1.00 86.44 80 LEU A C 1
ATOM 630 O O . LEU A 1 80 ? 1.981 4.782 -6.957 1.00 86.44 80 LEU A O 1
ATOM 634 N N . ALA A 1 81 ? 2.184 3.759 -4.961 1.00 83.62 81 ALA A N 1
ATOM 635 C CA . ALA A 1 81 ? 3.645 3.754 -4.927 1.00 83.62 81 ALA A CA 1
ATOM 636 C C . ALA A 1 81 ? 4.243 3.031 -6.148 1.00 83.62 81 ALA A C 1
ATOM 638 O O . ALA A 1 81 ? 5.106 3.567 -6.849 1.00 83.62 81 ALA A O 1
ATOM 639 N N . GLN A 1 82 ? 3.717 1.845 -6.469 1.00 85.44 82 GLN A N 1
ATOM 640 C CA . GLN A 1 82 ? 4.131 1.076 -7.642 1.00 85.44 82 GLN A CA 1
ATOM 641 C C . GLN A 1 82 ? 3.865 1.840 -8.952 1.00 85.44 82 GLN A C 1
ATOM 643 O O . GLN A 1 82 ? 4.717 1.879 -9.847 1.00 85.44 82 GLN A O 1
ATOM 648 N N . LYS A 1 83 ? 2.703 2.498 -9.070 1.00 86.75 83 LYS A N 1
ATOM 649 C CA . LYS A 1 83 ? 2.356 3.334 -10.230 1.00 86.75 83 LYS A CA 1
ATOM 650 C C . LYS A 1 83 ? 3.326 4.507 -10.397 1.00 86.75 83 LYS A C 1
ATOM 652 O O . LYS A 1 83 ? 3.770 4.764 -11.517 1.00 86.75 83 LYS A O 1
ATOM 657 N N . GLN A 1 84 ? 3.676 5.191 -9.307 1.00 85.12 84 GLN A N 1
ATOM 658 C CA . GLN A 1 84 ? 4.632 6.302 -9.324 1.00 85.12 84 GLN A CA 1
ATOM 659 C C . GLN A 1 84 ? 6.031 5.845 -9.751 1.00 85.12 84 GLN A C 1
ATOM 661 O O . GLN A 1 84 ? 6.630 6.474 -10.623 1.00 85.12 84 GLN A O 1
ATOM 666 N N . LYS A 1 85 ? 6.519 4.709 -9.233 1.00 81.75 85 LYS A N 1
ATOM 667 C CA . LYS A 1 85 ? 7.785 4.109 -9.686 1.00 81.75 85 LYS A CA 1
ATOM 668 C C . LYS A 1 85 ? 7.776 3.854 -11.196 1.00 81.75 85 LYS A C 1
ATOM 670 O O . LYS A 1 85 ? 8.713 4.234 -11.895 1.00 81.75 85 LYS A O 1
ATOM 675 N N . ASN A 1 86 ? 6.717 3.229 -11.712 1.00 84.69 86 ASN A N 1
ATOM 676 C CA . ASN A 1 86 ? 6.605 2.927 -13.141 1.00 84.69 86 ASN A CA 1
ATOM 677 C C . ASN A 1 86 ? 6.604 4.202 -14.002 1.00 84.69 86 ASN A C 1
ATOM 679 O O . ASN A 1 86 ? 7.198 4.207 -15.078 1.00 84.69 86 ASN A O 1
ATOM 683 N N . ALA A 1 87 ? 5.971 5.281 -13.530 1.00 83.69 87 ALA A N 1
ATOM 684 C CA . ALA A 1 87 ? 6.000 6.578 -14.205 1.00 83.69 87 ALA A CA 1
ATOM 685 C C . ALA A 1 87 ? 7.414 7.187 -14.222 1.00 83.69 87 ALA A C 1
ATOM 687 O O . ALA A 1 87 ? 7.875 7.610 -15.279 1.00 83.69 87 ALA A O 1
ATOM 688 N N . LEU A 1 88 ? 8.124 7.155 -13.087 1.00 81.31 88 LEU A N 1
ATOM 689 C CA . LEU A 1 88 ? 9.512 7.624 -12.978 1.00 81.31 88 LEU A CA 1
ATOM 690 C C . LEU A 1 88 ? 10.486 6.825 -13.850 1.00 81.31 88 LEU A C 1
ATOM 692 O O . LEU A 1 88 ? 11.475 7.375 -14.327 1.00 81.31 88 LEU A O 1
ATOM 696 N N . ARG A 1 89 ? 10.235 5.525 -14.051 1.00 80.56 89 ARG A N 1
ATOM 697 C CA . ARG A 1 89 ? 11.054 4.703 -14.949 1.00 80.56 89 ARG A CA 1
ATOM 698 C C . ARG A 1 89 ? 10.846 5.105 -16.407 1.00 80.56 89 ARG A C 1
ATOM 700 O O . ARG A 1 89 ? 11.822 5.364 -17.094 1.00 80.56 89 ARG A O 1
ATOM 707 N N . LYS A 1 90 ? 9.586 5.244 -16.837 1.00 80.19 90 LYS A N 1
ATOM 708 C CA . LYS A 1 90 ? 9.235 5.671 -18.202 1.00 80.19 90 LYS A CA 1
ATOM 709 C C . LYS A 1 90 ? 9.769 7.055 -18.565 1.00 80.19 90 LYS A C 1
ATOM 711 O O . LYS A 1 90 ? 10.063 7.285 -19.721 1.00 80.19 90 LYS A O 1
ATOM 716 N N . SER A 1 91 ? 9.884 7.980 -17.610 1.00 78.50 91 SER A N 1
ATOM 717 C CA . SER A 1 91 ? 10.441 9.315 -17.881 1.00 78.50 91 SER A CA 1
ATOM 718 C C . SER A 1 91 ? 11.966 9.336 -18.049 1.00 78.50 91 SER A C 1
ATOM 720 O O . SER A 1 91 ? 12.519 10.392 -18.339 1.00 78.50 91 SER A O 1
ATOM 722 N N . ARG A 1 92 ? 12.656 8.223 -17.769 1.00 71.50 92 ARG A N 1
ATOM 723 C CA . ARG A 1 92 ? 14.116 8.078 -17.904 1.00 71.50 92 ARG A CA 1
ATOM 724 C C . ARG A 1 92 ? 14.523 7.274 -19.147 1.00 71.50 92 ARG A C 1
ATOM 726 O O . ARG A 1 92 ? 15.719 7.176 -19.405 1.00 71.50 92 ARG A O 1
ATOM 733 N N . GLU A 1 93 ? 13.552 6.676 -19.837 1.00 71.69 93 GLU A N 1
ATOM 734 C CA . GLU A 1 93 ? 13.690 5.935 -21.102 1.00 71.69 93 GLU A CA 1
ATOM 735 C C . GLU A 1 93 ? 13.425 6.887 -22.280 1.00 71.69 93 GLU A C 1
ATOM 737 O O . GLU A 1 93 ? 14.149 6.767 -23.293 1.00 71.69 93 GLU A O 1
#

Radius of gyration: 16.89 Å; chains: 1; bounding box: 35×38×49 Å

pLDDT: mean 77.28, std 9.83, range [49.56, 89.56]

Foldseek 3Di:
DVVVVVVVVVVVVVVVVLVVVLVVVLVVQLVVCVVVVHNVSLVVVLVVLVVCLVCVVVDPCVVPPVSNVSSVVSNVSSVVSSVVSVVVVVVVD

Organism: NCBI:txid351673